Protein AF-A0A077X481-F1 (afdb_monomer_lite)

Secondary structure (DSSP, 8-state):
-EE-TTS-EE-----S-----S-EEE--EEEEEEEEEEEEEETTTEEEEEEEEEEEEEEEPPPEEEPPGGG---PPPPPHHHHHHHHTT--------------TTSSSS------------------------------------------------

Organism: NCBI:txid688394

InterPro domains:
  IPR021740 Velvet factor [PTHR33572] (2-112)
  IPR037525 Velvet domain [PF11754] (4-97)
  IPR037525 Velvet domain [PS51821] (1-95)
  IPR038491 Velvet domain superfamily [G3DSA:2.60.40.3960] (1-109)

Structure (mmCIF, N/CA/C/O backbone):
data_AF-A0A077X481-F1
#
_entry.id   AF-A0A077X481-F1
#
loop_
_atom_site.group_PDB
_atom_site.id
_atom_site.type_symbol
_atom_site.label_atom_id
_atom_site.label_alt_id
_atom_site.label_comp_id
_atom_site.label_asym_id
_atom_site.label_entity_id
_atom_site.label_seq_id
_atom_site.pdbx_PDB_ins_code
_atom_site.Cartn_x
_atom_site.Cartn_y
_atom_site.Cartn_z
_atom_site.occupancy
_atom_site.B_iso_or_equiv
_atom_site.auth_seq_id
_atom_site.auth_comp_id
_atom_site.auth_asym_id
_atom_site.auth_atom_id
_atom_site.pdbx_PDB_model_num
ATOM 1 N N . MET A 1 1 ? 7.204 9.889 6.716 1.00 86.50 1 MET A N 1
ATOM 2 C CA . MET A 1 1 ? 6.956 8.543 7.271 1.00 86.50 1 MET A CA 1
ATOM 3 C C . MET A 1 1 ? 5.551 8.538 7.840 1.00 86.50 1 MET A C 1
ATOM 5 O O . MET A 1 1 ? 5.084 9.609 8.209 1.00 86.50 1 MET A O 1
ATOM 9 N N . LEU A 1 2 ? 4.865 7.396 7.829 1.00 95.50 2 LEU A N 1
ATOM 10 C CA . LEU A 1 2 ? 3.562 7.256 8.488 1.00 95.50 2 LEU A CA 1
ATOM 11 C C . LEU A 1 2 ? 3.733 6.364 9.709 1.00 95.50 2 LEU A C 1
ATOM 13 O O . LEU A 1 2 ? 4.641 5.535 9.752 1.00 95.50 2 LEU A O 1
ATOM 17 N N . ARG A 1 3 ? 2.849 6.527 10.682 1.00 97.38 3 ARG A N 1
ATOM 18 C CA . ARG A 1 3 ? 2.820 5.737 11.903 1.00 97.38 3 ARG A CA 1
ATOM 19 C C . ARG A 1 3 ? 1.740 4.665 11.824 1.00 97.38 3 ARG A C 1
ATOM 21 O O . ARG A 1 3 ? 0.613 4.963 11.429 1.00 97.38 3 ARG A O 1
ATOM 28 N N . GLY A 1 4 ? 2.099 3.426 12.144 1.00 96.62 4 GLY A N 1
ATOM 29 C CA . GLY A 1 4 ? 1.185 2.290 12.212 1.00 96.62 4 GLY A CA 1
ATOM 30 C C . GLY A 1 4 ? 0.241 2.364 13.413 1.00 96.62 4 GLY A C 1
ATOM 31 O O . GLY A 1 4 ? 0.331 3.260 14.250 1.00 96.62 4 GLY A O 1
ATOM 32 N N . LEU A 1 5 ? -0.674 1.396 13.510 1.00 97.06 5 LEU A N 1
ATOM 33 C CA . LEU A 1 5 ? -1.584 1.270 14.662 1.00 97.06 5 LEU A CA 1
ATOM 34 C C . LEU A 1 5 ? -0.859 0.867 15.960 1.00 97.06 5 LEU A C 1
ATOM 36 O O . LEU A 1 5 ? -1.408 1.013 17.045 1.00 97.06 5 LEU A O 1
ATOM 40 N N . ASP A 1 6 ? 0.359 0.355 15.834 1.00 96.56 6 ASP A N 1
ATOM 41 C CA . ASP A 1 6 ? 1.296 -0.021 16.893 1.00 96.56 6 ASP A CA 1
ATOM 42 C C . ASP A 1 6 ? 2.224 1.135 17.316 1.00 96.56 6 ASP A C 1
ATOM 44 O O . ASP A 1 6 ? 3.216 0.924 18.016 1.00 96.56 6 ASP A O 1
ATOM 48 N N . ASP A 1 7 ? 1.913 2.356 16.875 1.00 93.69 7 ASP A N 1
ATOM 49 C CA . ASP A 1 7 ? 2.699 3.572 17.096 1.00 93.69 7 ASP A CA 1
ATOM 50 C C . ASP A 1 7 ? 4.106 3.545 16.462 1.00 93.69 7 ASP A C 1
ATOM 52 O O . ASP A 1 7 ? 4.905 4.452 16.691 1.00 93.69 7 ASP A O 1
ATOM 56 N N . GLN A 1 8 ? 4.413 2.551 15.617 1.00 96.44 8 GLN A N 1
ATOM 57 C CA . GLN A 1 8 ? 5.711 2.446 14.950 1.00 96.44 8 GLN A CA 1
ATOM 58 C C . GLN A 1 8 ? 5.736 3.231 13.639 1.00 96.44 8 GLN A C 1
ATOM 60 O O . GLN A 1 8 ? 4.835 3.124 12.800 1.00 96.44 8 GLN A O 1
ATOM 65 N N . GLU A 1 9 ? 6.791 4.018 13.429 1.00 97.06 9 GLU A N 1
ATOM 66 C CA . GLU A 1 9 ? 7.008 4.702 12.156 1.00 97.06 9 GLU A CA 1
ATOM 67 C C . GLU A 1 9 ? 7.508 3.737 11.079 1.00 97.06 9 GLU A C 1
ATOM 69 O O . GLU A 1 9 ? 8.405 2.925 11.296 1.00 97.06 9 GLU A O 1
ATOM 74 N N . GLY A 1 10 ? 6.947 3.862 9.878 1.00 96.31 10 GLY A N 1
ATOM 75 C CA . GLY A 1 10 ? 7.284 3.016 8.744 1.00 96.31 10 GLY A CA 1
ATOM 76 C C . GLY A 1 10 ? 7.124 3.712 7.396 1.00 96.31 10 GLY A C 1
ATOM 77 O O . GLY A 1 10 ? 6.510 4.780 7.261 1.00 96.31 10 GLY A O 1
ATOM 78 N N . ALA A 1 11 ? 7.711 3.083 6.379 1.00 95.38 11 ALA A N 1
ATOM 79 C CA . ALA A 1 11 ? 7.510 3.435 4.982 1.00 95.38 11 ALA A CA 1
ATOM 80 C C . ALA A 1 11 ? 6.355 2.593 4.431 1.00 95.38 11 ALA A C 1
ATOM 82 O O . ALA A 1 11 ? 6.460 1.373 4.324 1.00 95.38 11 ALA A O 1
ATOM 83 N N . TYR A 1 12 ? 5.251 3.251 4.087 1.00 95.75 12 TYR A N 1
ATOM 84 C CA . TYR A 1 12 ? 4.050 2.597 3.577 1.00 95.75 12 TYR A CA 1
ATOM 85 C C . TYR A 1 12 ? 3.788 3.035 2.141 1.00 95.75 12 TYR A C 1
ATOM 87 O O . TYR A 1 12 ? 3.800 4.227 1.832 1.00 95.75 12 TYR A O 1
ATOM 95 N N . PHE A 1 13 ? 3.496 2.066 1.279 1.00 95.44 13 PHE A N 1
ATOM 96 C CA . PHE A 1 13 ? 3.003 2.306 -0.072 1.00 95.44 13 PHE A CA 1
ATOM 97 C C . PHE A 1 13 ? 1.489 2.124 -0.063 1.00 95.44 13 PHE A C 1
ATOM 99 O O . PHE A 1 13 ? 0.991 1.039 0.234 1.00 95.44 13 PHE A O 1
ATOM 106 N N . VAL A 1 14 ? 0.754 3.197 -0.344 1.00 95.12 14 VAL A N 1
ATOM 107 C CA . VAL A 1 14 ? -0.710 3.198 -0.312 1.00 95.12 14 VAL A CA 1
ATOM 108 C C . VAL A 1 14 ? -1.238 3.568 -1.685 1.00 95.12 14 VAL A C 1
ATOM 110 O O . VAL A 1 14 ? -0.828 4.571 -2.266 1.00 95.12 14 VAL A O 1
ATOM 113 N N . PHE A 1 15 ? -2.187 2.776 -2.173 1.00 94.94 15 PHE A N 1
ATOM 114 C CA . PHE A 1 15 ? -2.824 2.957 -3.472 1.00 94.94 15 PHE A CA 1
ATOM 115 C C . PHE A 1 15 ? -4.314 3.274 -3.259 1.00 94.94 15 PHE A C 1
ATOM 117 O O . PHE A 1 15 ? -5.148 2.369 -3.306 1.00 94.94 15 PHE A O 1
ATOM 124 N N . PRO A 1 16 ? -4.667 4.536 -2.939 1.00 93.62 16 PRO A N 1
ATOM 125 C CA . PRO A 1 16 ? -6.037 4.907 -2.571 1.00 93.62 16 PRO A CA 1
ATOM 126 C C . PRO A 1 16 ? -7.005 4.930 -3.759 1.00 93.62 16 PRO A C 1
ATOM 128 O O . PRO A 1 16 ? -8.218 4.952 -3.550 1.00 93.62 16 PRO A O 1
ATOM 131 N N . ASP A 1 17 ? -6.473 4.940 -4.981 1.00 93.56 17 ASP A N 1
ATOM 132 C CA . ASP A 1 17 ? -7.239 4.946 -6.219 1.00 93.56 17 ASP A CA 1
ATOM 133 C C . ASP A 1 17 ? -6.687 3.878 -7.168 1.00 93.56 17 ASP A C 1
ATOM 135 O O . ASP A 1 17 ? -5.651 4.048 -7.809 1.00 93.56 17 ASP A O 1
ATOM 139 N N . MET A 1 18 ? -7.365 2.734 -7.192 1.00 94.00 18 MET A N 1
ATOM 140 C CA . MET A 1 18 ? -7.135 1.648 -8.138 1.00 94.00 18 MET A CA 1
ATOM 141 C C . MET A 1 18 ? -8.488 1.147 -8.619 1.00 94.00 18 MET A C 1
ATOM 143 O O . MET A 1 18 ? -9.420 0.986 -7.829 1.00 94.00 18 MET A O 1
ATOM 147 N N . SER A 1 19 ? -8.590 0.867 -9.915 1.00 94.56 19 SER A N 1
ATOM 148 C CA . SER A 1 19 ? -9.807 0.336 -10.519 1.00 94.56 19 SER A CA 1
ATOM 149 C C . SER A 1 19 ? -9.485 -0.797 -11.484 1.00 94.56 19 SER A C 1
ATOM 151 O O . SER A 1 19 ? -8.459 -0.791 -12.162 1.00 94.56 19 SER A O 1
ATOM 153 N N . VAL A 1 20 ? -10.387 -1.773 -11.533 1.00 96.56 20 VAL A N 1
ATOM 154 C CA . VAL A 1 20 ? -10.395 -2.861 -12.511 1.00 96.56 20 VAL A CA 1
ATOM 155 C C . VAL A 1 20 ? -11.708 -2.746 -13.273 1.00 96.56 20 VAL A C 1
ATOM 157 O O . VAL A 1 20 ? -12.751 -2.497 -12.668 1.00 96.56 20 VAL A O 1
ATOM 160 N N . ARG A 1 21 ? -11.640 -2.838 -14.601 1.00 94.38 21 ARG A N 1
ATOM 161 C CA . ARG A 1 21 ? -12.793 -2.602 -15.481 1.00 94.38 21 ARG A CA 1
ATOM 162 C C . ARG A 1 21 ? -13.629 -3.856 -15.684 1.00 94.38 21 ARG A C 1
ATOM 164 O O . ARG A 1 21 ? -14.853 -3.763 -15.708 1.00 94.38 21 ARG A O 1
ATOM 171 N N . ASP A 1 22 ? -12.956 -4.992 -15.798 1.00 97.31 22 ASP A N 1
ATOM 172 C CA . ASP A 1 22 ? -13.583 -6.257 -16.144 1.00 97.31 22 ASP A CA 1
ATOM 173 C C . ASP A 1 22 ? -13.876 -7.083 -14.893 1.00 97.31 22 ASP A C 1
ATOM 175 O O . ASP A 1 22 ? -13.126 -7.072 -13.913 1.00 97.31 22 ASP A O 1
ATOM 179 N N . GLU A 1 23 ? -15.011 -7.777 -14.917 1.00 97.50 23 GLU A N 1
ATOM 180 C CA . GLU A 1 23 ? -15.406 -8.675 -13.840 1.00 97.50 23 GLU A CA 1
ATOM 181 C C . GLU A 1 23 ? -14.494 -9.902 -13.771 1.00 97.50 23 GLU A C 1
ATOM 183 O O . GLU A 1 23 ? -14.013 -10.411 -14.783 1.00 97.50 23 GLU A O 1
ATOM 188 N N . GLY A 1 24 ? -14.265 -10.400 -12.558 1.00 97.88 24 GLY A N 1
ATOM 189 C CA . GLY A 1 24 ? -13.384 -11.543 -12.353 1.00 97.88 24 GLY A CA 1
ATOM 190 C C . GLY A 1 24 ? -12.810 -11.619 -10.948 1.00 97.88 24 GLY A C 1
ATOM 191 O O . GLY A 1 24 ? -13.153 -10.833 -10.065 1.00 97.88 24 GLY A O 1
ATOM 192 N N . VAL A 1 25 ? -11.923 -12.589 -10.745 1.00 98.25 25 VAL A N 1
ATOM 193 C CA . VAL A 1 25 ? -11.165 -12.755 -9.503 1.00 98.25 25 VAL A CA 1
ATOM 194 C C . VAL A 1 25 ? -9.706 -12.447 -9.793 1.00 98.25 25 VAL A C 1
ATOM 196 O O . VAL A 1 25 ? -9.093 -13.083 -10.648 1.00 98.25 25 VAL A O 1
ATOM 199 N N . TYR A 1 26 ? -9.154 -11.479 -9.071 1.00 98.44 26 TYR A N 1
ATOM 200 C CA . TYR A 1 26 ? -7.822 -10.942 -9.317 1.00 98.44 26 TYR A CA 1
ATOM 201 C C . TYR A 1 26 ? -6.958 -11.021 -8.065 1.00 98.44 26 TYR A C 1
ATOM 203 O O . TYR A 1 26 ? -7.453 -11.108 -6.942 1.00 98.44 26 TYR A O 1
ATOM 211 N N . ARG A 1 27 ? -5.645 -10.955 -8.273 1.00 98.31 27 ARG A N 1
ATOM 212 C CA . ARG A 1 27 ? -4.639 -10.702 -7.239 1.00 98.31 27 ARG A CA 1
ATOM 213 C C . ARG A 1 27 ? -3.767 -9.547 -7.705 1.00 98.31 27 ARG A C 1
ATOM 215 O O . ARG A 1 27 ? -3.500 -9.422 -8.898 1.00 98.31 27 ARG A O 1
ATOM 222 N N . LEU A 1 28 ? -3.316 -8.719 -6.774 1.00 97.81 28 LEU A N 1
ATOM 223 C CA . LEU A 1 28 ? -2.334 -7.680 -7.054 1.00 97.81 28 LEU A CA 1
ATOM 224 C C . LEU A 1 28 ? -0.932 -8.254 -6.856 1.00 97.81 28 LEU A C 1
ATOM 226 O O . LEU A 1 28 ? -0.624 -8.756 -5.776 1.00 97.81 28 LEU A O 1
ATOM 230 N N . ASN A 1 29 ? -0.089 -8.146 -7.885 1.00 97.88 29 ASN A N 1
ATOM 231 C CA . ASN A 1 29 ? 1.354 -8.328 -7.765 1.00 97.88 29 ASN A CA 1
ATOM 232 C C . ASN A 1 29 ? 2.005 -6.971 -7.485 1.00 97.88 29 ASN A C 1
ATOM 234 O O . ASN A 1 29 ? 2.056 -6.113 -8.366 1.00 97.88 29 ASN A O 1
ATOM 238 N N . MET A 1 30 ? 2.490 -6.773 -6.266 1.00 97.94 30 MET A N 1
ATOM 239 C CA . MET A 1 30 ? 3.182 -5.553 -5.866 1.00 97.94 30 MET A CA 1
ATOM 240 C C . MET A 1 30 ? 4.686 -5.774 -5.988 1.00 97.94 30 MET A C 1
ATOM 242 O O . MET A 1 30 ? 5.258 -6.521 -5.198 1.00 97.94 30 MET A O 1
ATOM 246 N N . CYS A 1 31 ? 5.322 -5.114 -6.955 1.00 97.88 31 CYS A N 1
ATOM 247 C CA . CYS A 1 31 ? 6.765 -5.175 -7.184 1.00 97.88 31 CYS A CA 1
ATOM 248 C C . CYS A 1 31 ? 7.447 -3.891 -6.694 1.00 97.88 31 CYS A C 1
ATOM 250 O O . CYS A 1 31 ? 7.103 -2.793 -7.132 1.00 97.88 31 CYS A O 1
ATOM 252 N N . LEU A 1 32 ? 8.438 -4.037 -5.818 1.00 97.69 32 LEU A N 1
ATOM 253 C CA . LEU A 1 32 ? 9.274 -2.959 -5.311 1.00 97.69 32 LEU A CA 1
ATOM 254 C C . LEU A 1 32 ? 10.539 -2.829 -6.162 1.00 97.69 32 LEU A C 1
ATOM 256 O O . LEU A 1 32 ? 11.265 -3.804 -6.377 1.00 97.69 32 LEU A O 1
ATOM 260 N N . PHE A 1 33 ? 10.826 -1.601 -6.585 1.00 96.88 33 PHE A N 1
ATOM 261 C CA . PHE A 1 33 ? 12.020 -1.260 -7.343 1.00 96.88 33 PHE A CA 1
ATOM 262 C C . PHE A 1 33 ? 12.776 -0.103 -6.690 1.00 96.88 33 PHE A C 1
ATOM 264 O O . PHE A 1 33 ? 12.173 0.825 -6.155 1.00 96.88 33 PHE A O 1
ATOM 271 N N . GLU A 1 34 ? 14.098 -0.145 -6.790 1.00 95.00 34 GLU A N 1
ATOM 272 C CA . GLU A 1 34 ? 15.002 0.945 -6.436 1.00 95.00 34 GLU A CA 1
ATOM 273 C C . GLU A 1 34 ? 15.434 1.681 -7.707 1.00 95.00 34 GLU A C 1
ATOM 275 O O . GLU A 1 34 ? 15.916 1.062 -8.658 1.00 95.00 34 GLU A O 1
ATOM 280 N N . ILE A 1 35 ? 15.280 3.006 -7.729 1.00 93.75 35 ILE A N 1
ATOM 281 C CA . ILE A 1 35 ? 15.800 3.851 -8.808 1.00 93.75 35 ILE A CA 1
ATOM 282 C C . ILE A 1 35 ? 17.216 4.276 -8.424 1.00 93.75 35 ILE A C 1
ATOM 284 O O . ILE A 1 35 ? 17.410 4.983 -7.440 1.00 93.75 35 ILE A O 1
ATOM 288 N N . GLN A 1 36 ? 18.201 3.866 -9.217 1.00 91.50 36 GLN A N 1
ATOM 289 C CA . GLN A 1 36 ? 19.612 4.153 -8.986 1.00 91.50 36 GLN A CA 1
ATOM 290 C C . GLN A 1 36 ? 20.110 5.181 -10.001 1.00 91.50 36 GLN A C 1
ATOM 292 O O . GLN A 1 36 ? 20.008 4.969 -11.213 1.00 91.50 36 GLN A O 1
ATOM 297 N N . GLN A 1 37 ? 20.688 6.279 -9.515 1.00 86.25 37 GLN A N 1
ATOM 298 C CA . GLN A 1 37 ? 21.479 7.184 -10.344 1.00 86.25 37 GLN A CA 1
ATOM 299 C C . GLN A 1 37 ? 22.924 6.693 -10.368 1.00 86.25 37 GLN A C 1
ATOM 301 O O . GLN A 1 37 ? 23.614 6.689 -9.353 1.00 86.25 37 GLN A O 1
ATOM 306 N N . LEU A 1 38 ? 23.369 6.262 -11.541 1.00 81.12 38 LEU A N 1
ATOM 307 C CA . LEU A 1 38 ? 24.726 5.811 -11.796 1.00 81.12 38 LEU A CA 1
ATOM 308 C C . LEU A 1 38 ? 25.450 6.865 -12.625 1.00 81.12 38 LEU A C 1
ATOM 310 O O . LEU A 1 38 ? 24.866 7.504 -13.500 1.00 81.12 38 LEU A O 1
ATOM 314 N N . VAL A 1 39 ? 26.746 7.011 -12.390 1.00 79.62 39 VAL A N 1
ATOM 315 C CA . VAL A 1 39 ? 27.612 7.788 -13.272 1.00 79.62 39 VAL A CA 1
ATOM 316 C C . VAL A 1 39 ? 28.469 6.795 -14.039 1.00 79.62 39 VAL A C 1
ATOM 318 O O . VAL A 1 39 ? 29.210 6.018 -13.442 1.00 79.62 39 VAL A O 1
ATOM 321 N N . SER A 1 40 ? 28.335 6.780 -15.364 1.00 74.81 40 SER A N 1
ATOM 322 C CA . SER A 1 40 ? 29.152 5.925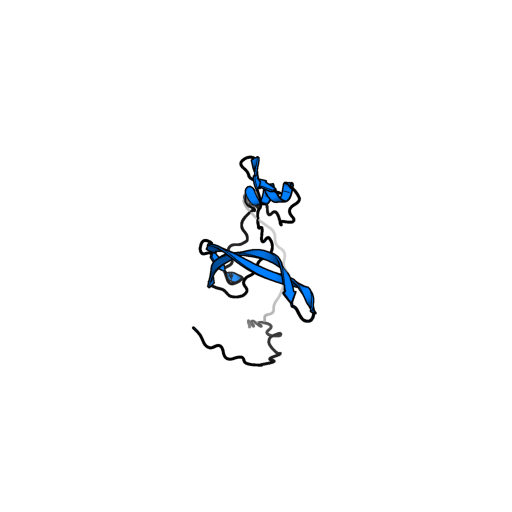 -16.222 1.00 74.81 40 SER A CA 1
ATOM 323 C C . SER A 1 40 ? 30.288 6.750 -16.814 1.00 74.81 40 SER A C 1
ATOM 325 O O . SER A 1 40 ? 30.060 7.822 -17.377 1.00 74.81 40 SER A O 1
ATOM 327 N N . TYR A 1 41 ? 31.517 6.257 -16.675 1.00 74.69 41 TYR A N 1
ATOM 328 C CA . TYR A 1 41 ? 32.663 6.815 -17.378 1.00 74.69 41 TYR A CA 1
ATOM 329 C C . TYR A 1 41 ? 32.675 6.304 -18.821 1.00 74.69 41 TYR A C 1
ATOM 331 O O . TYR A 1 41 ? 32.691 5.095 -19.055 1.00 74.69 41 TYR A O 1
ATOM 339 N N . ASN A 1 42 ? 32.697 7.226 -19.782 1.00 73.06 42 ASN A N 1
ATOM 340 C CA . ASN A 1 42 ? 32.935 6.929 -21.187 1.00 73.06 42 ASN A CA 1
ATOM 341 C C . ASN A 1 42 ? 34.180 7.714 -21.655 1.00 73.06 42 ASN A C 1
ATOM 343 O O . ASN A 1 42 ? 34.197 8.939 -21.512 1.00 73.06 42 ASN A O 1
ATOM 347 N N . PRO A 1 43 ? 35.206 7.054 -22.228 1.00 74.44 43 PRO A N 1
ATOM 348 C CA . PRO A 1 43 ? 36.440 7.717 -22.658 1.00 74.44 43 PRO A CA 1
ATOM 349 C C . PRO A 1 43 ? 36.253 8.719 -23.814 1.00 74.44 43 PRO A C 1
ATOM 351 O O . PRO A 1 43 ? 37.143 9.526 -24.055 1.00 74.44 43 PRO A O 1
ATOM 354 N N . VAL A 1 44 ? 35.111 8.703 -24.511 1.00 76.44 44 VAL A N 1
ATOM 355 C CA . VAL A 1 44 ? 34.777 9.620 -25.618 1.00 76.44 44 VAL A CA 1
ATOM 356 C C . VAL A 1 44 ? 33.975 10.832 -25.138 1.00 76.44 44 VAL A C 1
ATOM 358 O O . VAL A 1 44 ? 34.155 11.932 -25.650 1.00 76.44 44 VAL A O 1
ATOM 361 N N . THR A 1 45 ? 33.083 10.653 -24.162 1.00 72.19 45 THR A N 1
ATOM 362 C CA . THR A 1 45 ? 32.096 11.681 -23.779 1.00 72.19 45 THR A CA 1
ATOM 363 C C . THR A 1 45 ? 32.208 12.152 -22.330 1.00 72.19 45 THR A C 1
ATOM 365 O O . THR A 1 45 ? 31.390 12.964 -21.907 1.00 72.19 45 THR A O 1
ATOM 368 N N . SER A 1 46 ? 33.204 11.684 -21.565 1.00 70.62 46 SER A N 1
ATOM 369 C CA . SER A 1 46 ? 33.353 11.907 -20.114 1.00 70.62 46 SER A CA 1
ATOM 370 C C . SER A 1 46 ? 32.161 11.375 -19.288 1.00 70.62 46 SER A C 1
ATOM 372 O O . SER A 1 46 ? 31.399 10.539 -19.780 1.00 70.62 46 SER A O 1
ATOM 374 N N . PHE A 1 47 ? 32.046 11.751 -18.007 1.00 77.31 47 PHE A N 1
ATOM 375 C CA . PHE A 1 47 ? 31.038 11.218 -17.079 1.00 77.31 47 PHE A CA 1
ATOM 376 C C . PHE A 1 47 ? 29.607 11.537 -17.541 1.00 77.31 47 PHE A C 1
ATOM 378 O O . PHE A 1 47 ? 29.200 12.697 -17.553 1.00 77.31 47 PHE A O 1
ATOM 385 N N . LEU A 1 48 ? 28.829 10.499 -17.868 1.00 78.19 48 LEU A N 1
ATOM 386 C CA . LEU A 1 48 ? 27.419 10.630 -18.235 1.00 78.19 48 LEU A CA 1
ATOM 387 C C . LEU A 1 48 ? 26.514 10.109 -17.106 1.00 78.19 48 LEU A C 1
ATOM 389 O O . LEU A 1 48 ? 26.689 8.964 -16.666 1.00 78.19 48 LEU A O 1
ATOM 393 N N . PRO A 1 49 ? 25.529 10.903 -16.642 1.00 76.38 49 PRO A N 1
ATOM 394 C CA . PRO A 1 49 ? 24.522 10.421 -15.709 1.00 76.38 49 PRO A CA 1
ATOM 395 C C . PRO A 1 49 ? 23.614 9.402 -16.407 1.00 76.38 49 PRO A C 1
ATOM 397 O O . PRO A 1 49 ? 23.102 9.643 -17.501 1.00 76.38 49 PRO A O 1
ATOM 400 N N . ARG A 1 50 ? 23.398 8.254 -15.766 1.00 81.19 50 ARG A N 1
ATOM 401 C CA . ARG A 1 50 ? 22.504 7.195 -16.233 1.00 81.19 50 ARG A CA 1
ATOM 402 C C . ARG A 1 50 ? 21.610 6.741 -15.088 1.00 81.19 50 ARG A C 1
ATOM 404 O O . ARG A 1 50 ? 22.097 6.363 -14.030 1.00 81.19 50 ARG A O 1
ATOM 411 N N . SER A 1 51 ? 20.304 6.720 -15.314 1.00 85.69 51 SER A N 1
ATOM 412 C CA . SER A 1 51 ? 19.363 6.118 -14.368 1.00 85.69 51 SER A CA 1
ATOM 413 C C . SER A 1 51 ? 19.178 4.637 -14.694 1.00 85.69 51 SER A C 1
ATOM 415 O O . SER A 1 51 ? 19.036 4.264 -15.860 1.00 85.69 51 SER A O 1
ATOM 417 N N . SER A 1 52 ? 19.181 3.789 -13.671 1.00 89.75 52 SER A N 1
ATOM 418 C CA . SER A 1 52 ? 18.814 2.374 -13.768 1.00 89.75 52 SER A CA 1
ATOM 419 C C . SER A 1 52 ? 17.764 2.032 -12.714 1.0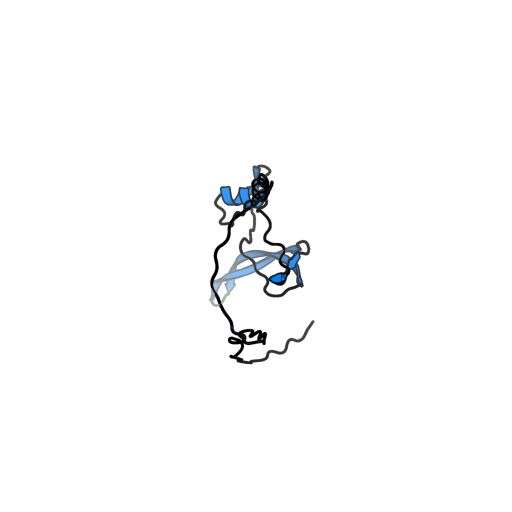0 89.75 52 SER A C 1
ATOM 421 O O . SER A 1 52 ? 17.593 2.765 -11.742 1.00 89.75 52 SER A O 1
ATOM 423 N N . VAL A 1 53 ? 17.022 0.948 -12.930 1.00 94.44 53 VAL A N 1
ATOM 424 C CA . VAL A 1 53 ? 15.972 0.489 -12.016 1.00 94.44 53 VAL A CA 1
ATOM 425 C C . VAL A 1 53 ? 16.291 -0.943 -11.615 1.00 94.44 53 VAL A C 1
ATOM 427 O O . VAL A 1 53 ? 16.427 -1.812 -12.476 1.00 94.44 53 VAL A O 1
ATOM 430 N N . LYS A 1 54 ? 16.424 -1.189 -10.313 1.00 95.06 54 LYS A N 1
ATOM 431 C CA . LYS A 1 54 ? 16.736 -2.499 -9.745 1.00 95.06 54 LYS A CA 1
ATOM 432 C C . LYS A 1 54 ? 15.491 -3.079 -9.086 1.00 95.06 54 LYS A C 1
ATOM 434 O O . LYS A 1 54 ? 14.908 -2.453 -8.207 1.00 95.06 54 LYS A O 1
ATOM 439 N N . PHE A 1 55 ? 15.093 -4.284 -9.485 1.00 96.94 55 PHE A N 1
ATOM 440 C CA . PHE A 1 55 ? 14.067 -5.040 -8.766 1.00 96.94 55 PHE A CA 1
ATOM 441 C C . PHE A 1 55 ? 14.587 -5.436 -7.383 1.00 96.94 55 PHE A C 1
ATOM 443 O O . PHE A 1 55 ? 15.702 -5.948 -7.267 1.00 96.94 55 PHE A O 1
ATOM 450 N N . LEU A 1 56 ? 13.784 -5.201 -6.348 1.00 97.38 56 LEU A N 1
ATOM 451 C CA . LEU A 1 56 ? 14.116 -5.589 -4.982 1.00 97.38 56 LEU A CA 1
ATOM 452 C C . LEU A 1 56 ? 13.321 -6.818 -4.556 1.00 97.38 56 LEU A C 1
ATOM 454 O O . LEU A 1 56 ? 13.904 -7.835 -4.192 1.00 97.38 56 LEU A O 1
ATOM 458 N N . GLN A 1 57 ? 11.993 -6.723 -4.594 1.00 98.00 57 GLN A N 1
ATOM 459 C CA . GLN A 1 57 ? 11.113 -7.764 -4.074 1.00 98.00 57 GLN A CA 1
ATOM 460 C C . GLN A 1 57 ? 9.709 -7.640 -4.662 1.00 98.00 57 GLN A C 1
ATOM 462 O O . GLN A 1 57 ? 9.307 -6.565 -5.101 1.00 98.00 57 GLN A O 1
ATOM 467 N N . SER A 1 58 ? 8.942 -8.727 -4.636 1.00 98.12 58 SER A N 1
ATOM 468 C CA . SER A 1 58 ? 7.521 -8.725 -4.979 1.00 98.12 58 SER A CA 1
ATOM 469 C C . SER A 1 58 ? 6.691 -9.455 -3.932 1.00 98.12 58 SER A C 1
ATOM 471 O O . SER A 1 58 ? 7.193 -10.349 -3.251 1.00 98.12 58 SER A O 1
ATOM 473 N N . THR A 1 59 ? 5.409 -9.120 -3.840 1.00 98.12 59 THR A N 1
ATOM 474 C CA . THR A 1 59 ? 4.439 -9.850 -3.019 1.00 98.12 59 THR A CA 1
ATOM 475 C C . THR A 1 59 ? 3.065 -9.883 -3.687 1.00 98.12 59 THR A C 1
ATOM 477 O O . THR A 1 59 ? 2.715 -8.980 -4.449 1.00 98.12 59 THR A O 1
ATOM 480 N N . MET A 1 60 ? 2.295 -10.938 -3.415 1.00 98.31 60 MET A N 1
ATOM 481 C CA . MET A 1 60 ? 0.929 -11.110 -3.917 1.00 98.31 60 MET A CA 1
ATOM 482 C C . MET A 1 60 ? -0.084 -10.744 -2.845 1.00 98.31 60 MET A C 1
ATOM 484 O O . MET A 1 60 ? 0.069 -11.132 -1.689 1.00 98.31 60 MET A O 1
ATOM 488 N N . SER A 1 61 ? -1.164 -10.078 -3.243 1.00 98.25 61 SER A N 1
ATOM 489 C CA . SER A 1 61 ? -2.341 -9.957 -2.390 1.00 98.25 61 SER A CA 1
ATOM 490 C C . SER A 1 61 ? -3.134 -11.265 -2.322 1.00 98.25 61 SER A C 1
ATOM 492 O O . SER A 1 61 ? -3.012 -12.170 -3.164 1.00 98.25 61 SER A O 1
ATOM 494 N N . ASP A 1 62 ? -4.058 -11.306 -1.369 1.00 98.19 62 ASP A N 1
ATOM 495 C CA . ASP A 1 62 ? -5.190 -12.218 -1.431 1.00 98.19 62 ASP A CA 1
ATOM 496 C C . ASP A 1 62 ? -6.042 -11.963 -2.678 1.00 98.19 62 ASP A C 1
ATOM 498 O O . ASP A 1 62 ? -5.997 -10.889 -3.294 1.00 98.19 62 ASP A O 1
ATOM 502 N N . ALA A 1 63 ? -6.796 -12.987 -3.071 1.00 98.31 63 ALA A N 1
ATOM 503 C CA . ALA A 1 63 ? -7.718 -12.883 -4.187 1.00 98.31 63 ALA A CA 1
ATOM 504 C C . ALA A 1 63 ? -8.909 -11.990 -3.816 1.00 98.31 63 ALA A C 1
ATOM 506 O O . ALA A 1 63 ? -9.465 -12.110 -2.725 1.00 98.31 63 ALA A O 1
ATOM 507 N N . PHE A 1 64 ? -9.333 -11.132 -4.740 1.00 97.06 64 PHE A N 1
ATOM 508 C CA . PHE A 1 64 ? -10.513 -10.287 -4.582 1.00 97.06 64 PHE A CA 1
ATOM 509 C C . PHE A 1 64 ? -11.398 -10.354 -5.826 1.00 97.06 64 PHE A C 1
ATOM 511 O O . PHE A 1 64 ? -10.918 -10.572 -6.938 1.00 97.06 64 PHE A O 1
ATOM 518 N N . ALA A 1 65 ? -12.703 -10.175 -5.627 1.00 97.31 65 ALA A N 1
ATOM 519 C CA . ALA A 1 65 ? -13.690 -10.220 -6.696 1.00 97.31 65 ALA A CA 1
ATOM 520 C C . ALA A 1 65 ? -14.022 -8.812 -7.205 1.00 97.31 65 ALA A C 1
ATOM 522 O O . ALA A 1 65 ? -14.305 -7.902 -6.423 1.00 97.31 65 ALA A O 1
ATOM 523 N N . VAL A 1 66 ? -14.034 -8.663 -8.526 1.00 97.88 66 VAL A N 1
ATOM 524 C CA . VAL A 1 66 ? -14.554 -7.499 -9.240 1.00 97.88 66 VAL A CA 1
ATOM 525 C C . VAL A 1 66 ? -15.934 -7.872 -9.755 1.00 97.88 66 VAL A C 1
ATOM 527 O O . VAL A 1 66 ? -16.090 -8.815 -10.531 1.00 97.88 66 VAL A O 1
ATOM 530 N N . TYR A 1 67 ? -16.942 -7.153 -9.268 1.00 97.38 67 TYR A N 1
ATOM 531 C CA . TYR A 1 67 ? -18.340 -7.451 -9.546 1.00 97.38 67 TYR A CA 1
ATOM 532 C C . TYR A 1 67 ? -18.868 -6.576 -10.685 1.00 97.38 67 TYR A C 1
ATOM 534 O O . TYR A 1 67 ? -18.575 -5.377 -10.708 1.00 97.38 67 TYR A O 1
ATOM 542 N N . PRO A 1 68 ? -19.750 -7.104 -11.548 1.00 96.69 68 PRO A N 1
ATOM 543 C CA . PRO A 1 68 ? -20.586 -6.249 -12.376 1.00 96.69 68 PRO A CA 1
ATOM 544 C C . PRO A 1 68 ? -21.476 -5.366 -11.495 1.00 96.69 68 PRO A C 1
ATOM 546 O O . PRO A 1 68 ? -21.886 -5.765 -10.400 1.00 96.69 68 PRO A O 1
ATOM 549 N N . ALA A 1 69 ? -21.847 -4.189 -12.005 1.00 94.69 69 ALA A N 1
ATOM 550 C CA . ALA A 1 69 ? -22.566 -3.162 -11.243 1.00 94.69 69 ALA A CA 1
ATOM 551 C C . ALA A 1 69 ? -23.814 -3.692 -10.509 1.00 94.69 69 ALA A C 1
ATOM 553 O O . ALA A 1 69 ? -24.047 -3.347 -9.355 1.00 94.69 69 ALA A O 1
ATOM 554 N N . LYS A 1 70 ? -24.587 -4.584 -11.147 1.00 96.12 70 LYS A N 1
ATOM 555 C CA . LYS A 1 70 ? -25.817 -5.162 -10.573 1.00 96.12 70 LYS A CA 1
ATOM 556 C C . LYS A 1 70 ? -25.574 -6.121 -9.402 1.00 96.12 70 LYS A C 1
ATOM 558 O O . LYS A 1 70 ? -26.477 -6.325 -8.601 1.00 96.12 70 LYS A O 1
ATOM 563 N N . LYS A 1 71 ? -24.394 -6.741 -9.325 1.00 95.44 71 LYS A N 1
ATOM 564 C CA . LYS A 1 71 ? -24.030 -7.714 -8.279 1.00 95.44 71 LYS A CA 1
ATOM 565 C C . LYS A 1 71 ? -23.084 -7.121 -7.238 1.00 95.44 71 LYS A C 1
ATOM 567 O O . LYS A 1 71 ? -22.635 -7.838 -6.350 1.00 95.44 71 LYS A O 1
ATOM 572 N N . PHE A 1 72 ? -22.751 -5.838 -7.360 1.00 95.31 72 PHE A N 1
ATOM 573 C CA . PHE A 1 72 ? -21.811 -5.193 -6.464 1.00 95.31 72 PHE A CA 1
ATOM 574 C C . PHE A 1 72 ? -22.415 -5.080 -5.052 1.00 95.31 72 PHE A C 1
ATOM 576 O O . PHE A 1 72 ? -23.448 -4.428 -4.890 1.00 95.31 72 PHE A O 1
ATOM 583 N N . PRO A 1 73 ? -21.784 -5.668 -4.014 1.00 94.75 73 PRO A N 1
ATOM 584 C CA . PRO A 1 73 ? -22.335 -5.687 -2.653 1.00 94.75 73 PRO A CA 1
ATOM 585 C C . PRO A 1 73 ? -22.290 -4.321 -1.950 1.00 94.75 73 PRO A C 1
ATOM 587 O O . PRO A 1 73 ? -22.741 -4.188 -0.813 1.00 94.75 73 PRO A O 1
ATOM 590 N N . GLY A 1 74 ? -21.744 -3.299 -2.611 1.00 93.31 74 GLY A N 1
ATOM 591 C CA . GLY A 1 74 ? -21.438 -2.014 -2.008 1.00 93.31 74 GLY A CA 1
ATOM 592 C C . GLY A 1 74 ? -19.991 -1.943 -1.531 1.00 93.31 74 GLY A C 1
ATOM 593 O O . GLY A 1 74 ? -19.247 -2.920 -1.511 1.00 93.31 74 GLY A O 1
ATOM 594 N N . MET A 1 75 ? -19.570 -0.732 -1.179 1.00 92.00 75 MET A N 1
ATOM 595 C CA . MET A 1 75 ? -18.214 -0.480 -0.699 1.00 92.00 75 MET A CA 1
ATOM 596 C C . MET A 1 75 ? -18.124 -0.761 0.798 1.00 92.00 75 MET A C 1
ATOM 598 O O . MET A 1 75 ? -18.989 -0.326 1.558 1.00 92.00 75 MET A O 1
ATOM 602 N N . HIS A 1 76 ? -17.041 -1.408 1.221 1.00 91.94 76 HIS A N 1
ATOM 603 C CA . HIS A 1 76 ? -16.746 -1.592 2.638 1.00 91.94 76 HIS A CA 1
ATOM 604 C C . HIS A 1 76 ? -16.528 -0.250 3.356 1.00 91.94 76 HIS A C 1
ATOM 606 O O . HIS A 1 76 ? -16.113 0.749 2.754 1.00 91.94 76 HIS A O 1
ATOM 612 N N . THR A 1 77 ? -16.805 -0.241 4.663 1.00 95.06 77 THR A N 1
ATOM 613 C CA . THR A 1 77 ? -16.358 0.839 5.550 1.00 95.06 77 THR A CA 1
ATOM 614 C C . THR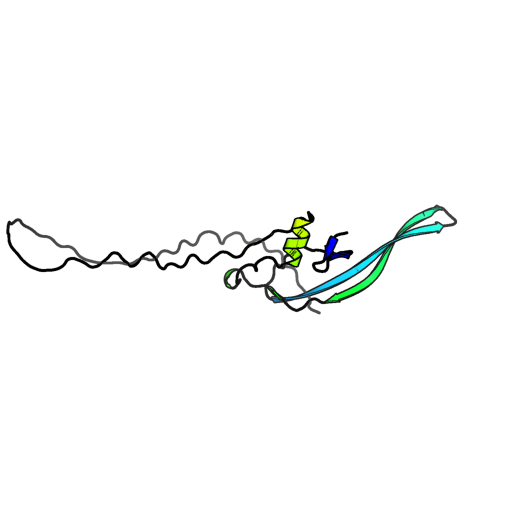 A 1 77 ? -14.831 0.876 5.575 1.00 95.06 77 THR A C 1
ATOM 616 O O . THR A 1 77 ? -14.173 -0.152 5.402 1.00 95.06 77 THR A O 1
ATOM 619 N N . SER A 1 78 ? -14.253 2.059 5.770 1.00 96.25 78 SER A N 1
ATOM 620 C CA . SER A 1 78 ? -12.801 2.187 5.894 1.00 96.25 78 SER A CA 1
ATOM 621 C C . SER A 1 78 ? -12.306 1.411 7.118 1.00 96.25 78 SER A C 1
ATOM 623 O O . SER A 1 78 ? -12.922 1.471 8.183 1.00 96.25 78 SER A O 1
ATOM 625 N N . CYS A 1 79 ? -11.202 0.676 6.967 1.00 95.88 79 CYS A N 1
ATOM 626 C CA . CYS A 1 79 ? -10.563 -0.025 8.078 1.00 95.88 79 CYS A CA 1
ATOM 627 C C . CYS A 1 79 ? -9.835 0.959 9.010 1.00 95.88 79 CYS A C 1
ATOM 629 O O . CYS A 1 79 ? -9.516 2.083 8.613 1.00 95.88 79 CYS A O 1
ATOM 631 N N . ALA A 1 80 ? -9.528 0.519 10.234 1.00 97.06 80 ALA A N 1
ATOM 632 C CA . ALA A 1 80 ? -8.835 1.339 11.230 1.00 97.06 80 ALA A CA 1
ATOM 633 C C . ALA A 1 80 ? -7.510 1.916 10.702 1.00 97.06 80 ALA A C 1
ATOM 635 O O . ALA A 1 80 ? -7.244 3.099 10.886 1.00 97.06 80 ALA A O 1
ATOM 636 N N . LEU A 1 81 ? -6.729 1.112 9.970 1.00 96.50 81 LEU A N 1
ATOM 637 C CA . LEU A 1 81 ? -5.457 1.544 9.386 1.00 96.50 81 LEU A CA 1
ATOM 638 C C . LEU A 1 81 ? -5.639 2.680 8.364 1.00 96.50 81 LEU A C 1
ATOM 640 O O . LEU A 1 81 ? -4.904 3.662 8.395 1.00 96.50 81 LEU A O 1
ATOM 644 N N . ALA A 1 82 ? -6.649 2.585 7.491 1.00 96.69 82 ALA A N 1
ATOM 645 C CA . ALA A 1 82 ? -6.932 3.626 6.503 1.00 96.69 82 ALA A CA 1
ATOM 646 C C . ALA A 1 82 ? -7.395 4.934 7.162 1.00 96.69 82 ALA A C 1
ATOM 648 O O . ALA A 1 82 ? -6.961 6.008 6.749 1.00 96.69 82 ALA A O 1
ATOM 649 N N . CYS A 1 83 ? -8.245 4.849 8.194 1.00 96.81 83 CYS A N 1
ATOM 650 C CA . CYS A 1 83 ? -8.652 6.010 8.990 1.00 96.81 83 CYS A CA 1
ATOM 651 C C . CYS A 1 83 ? -7.444 6.666 9.667 1.00 96.81 83 CYS A C 1
ATOM 653 O O . CYS A 1 83 ? -7.263 7.873 9.538 1.00 96.81 83 CYS A O 1
ATOM 655 N N . HIS A 1 84 ? -6.585 5.866 10.300 1.00 97.50 84 HIS A N 1
ATOM 656 C CA . HIS A 1 84 ? -5.405 6.360 11.000 1.00 97.50 84 HIS A CA 1
ATOM 657 C C . HIS A 1 84 ? -4.409 7.058 10.062 1.00 97.50 84 HIS A C 1
ATOM 659 O O . HIS A 1 84 ? -3.882 8.121 10.382 1.00 97.50 84 HIS A O 1
ATOM 665 N N . PHE A 1 85 ? -4.184 6.516 8.862 1.00 97.69 85 PHE A N 1
ATOM 666 C CA . PHE A 1 85 ? -3.346 7.189 7.867 1.00 97.69 85 PHE A CA 1
ATOM 667 C C . PHE A 1 85 ? -3.979 8.476 7.333 1.00 97.69 85 PHE A C 1
ATOM 669 O O . PHE A 1 85 ? -3.264 9.445 7.078 1.00 97.69 85 PHE A O 1
ATOM 676 N N . ALA A 1 86 ? -5.304 8.522 7.182 1.00 97.19 86 ALA A N 1
ATOM 677 C CA . ALA A 1 86 ? -5.984 9.747 6.772 1.00 97.19 86 ALA A CA 1
ATOM 678 C C . ALA A 1 86 ? -5.891 10.855 7.833 1.00 97.19 86 ALA A C 1
ATOM 680 O O . ALA A 1 86 ? -5.706 12.018 7.479 1.00 97.19 86 ALA A O 1
ATOM 681 N N . GLU A 1 87 ? -5.946 10.504 9.120 1.00 97.06 87 GLU A N 1
ATOM 682 C CA . GLU A 1 87 ? -5.718 11.437 10.235 1.00 97.06 87 GLU A CA 1
ATOM 683 C C . GLU A 1 87 ? -4.304 12.037 10.216 1.00 97.06 87 GLU A C 1
ATOM 685 O O . GLU A 1 87 ? -4.121 13.195 10.582 1.00 97.06 87 GLU A O 1
ATOM 690 N N . GLN A 1 88 ? -3.318 11.291 9.711 1.00 97.25 88 GLN A N 1
ATOM 691 C CA . GLN A 1 88 ? -1.945 11.766 9.497 1.00 97.25 88 GLN A CA 1
ATOM 692 C C . GLN A 1 88 ? -1.778 12.615 8.220 1.00 97.25 88 GLN A C 1
ATOM 694 O O . GLN A 1 88 ? -0.664 12.988 7.858 1.00 97.25 88 GLN A O 1
ATOM 699 N N . GLY A 1 89 ? -2.870 12.926 7.514 1.00 96.69 89 GLY A N 1
ATOM 700 C CA . GLY A 1 89 ? -2.865 13.769 6.317 1.00 96.69 89 GLY A CA 1
ATOM 701 C C . GLY A 1 89 ? -2.721 13.011 4.997 1.00 96.69 89 GLY A C 1
ATOM 702 O O . GLY A 1 89 ? -2.650 13.644 3.938 1.00 96.69 89 GLY A O 1
ATOM 703 N N . LEU A 1 90 ? -2.715 11.671 5.010 1.00 96.44 90 LEU A N 1
ATOM 704 C CA . LEU A 1 90 ? -2.738 10.900 3.770 1.00 96.44 90 LEU A CA 1
ATOM 705 C C . LEU A 1 90 ? -4.106 11.052 3.086 1.00 96.44 90 LEU A C 1
ATOM 707 O O . LEU A 1 90 ? -5.155 10.819 3.681 1.00 96.44 90 LEU A O 1
ATOM 711 N N . LYS A 1 91 ? -4.113 11.427 1.804 1.00 95.94 91 LYS A N 1
ATOM 712 C CA . LYS A 1 91 ? -5.341 11.705 1.039 1.00 95.94 91 LYS A CA 1
ATOM 713 C C . LYS A 1 91 ? -6.088 10.416 0.654 1.00 95.94 91 LYS A C 1
ATOM 715 O O . LYS A 1 91 ? -6.079 10.014 -0.505 1.00 95.94 91 LYS A O 1
ATOM 720 N N . ILE A 1 92 ? -6.743 9.773 1.621 1.00 95.38 92 ILE A N 1
ATOM 721 C CA . ILE A 1 92 ? -7.599 8.592 1.427 1.00 95.38 92 ILE A CA 1
ATOM 722 C C . ILE A 1 92 ? -9.065 8.967 1.676 1.00 95.38 92 ILE A C 1
ATOM 724 O O . ILE A 1 92 ? -9.391 9.697 2.612 1.00 95.38 92 ILE A O 1
ATOM 728 N N . ARG A 1 93 ? -9.988 8.428 0.870 1.00 94.69 93 ARG A N 1
ATOM 729 C CA . ARG A 1 93 ? -11.432 8.585 1.100 1.00 94.69 93 ARG A CA 1
ATOM 730 C C . ARG A 1 93 ? -11.893 7.733 2.288 1.00 94.69 93 ARG A C 1
ATOM 732 O O . ARG A 1 93 ? -11.934 6.508 2.183 1.00 94.69 93 ARG A O 1
ATOM 739 N N . ILE A 1 94 ? -12.341 8.379 3.366 1.00 96.44 94 ILE A N 1
ATOM 740 C CA . ILE A 1 94 ? -12.914 7.692 4.532 1.00 96.44 94 ILE A CA 1
ATOM 741 C C . ILE A 1 94 ? -14.426 7.501 4.379 1.00 96.44 94 ILE A C 1
ATOM 743 O O . ILE A 1 94 ? -15.174 8.453 4.153 1.00 96.44 94 ILE A O 1
ATOM 747 N N . ARG A 1 95 ? -14.882 6.251 4.497 1.00 94.75 95 ARG A N 1
ATOM 748 C CA . ARG A 1 95 ? -16.295 5.849 4.466 1.00 94.75 95 ARG A CA 1
ATOM 749 C C . ARG A 1 95 ? -16.681 5.329 5.848 1.00 94.75 95 ARG A C 1
ATOM 751 O O . ARG A 1 95 ? -16.036 4.411 6.339 1.00 94.75 95 ARG A O 1
ATOM 758 N N . LYS A 1 96 ? -17.719 5.911 6.456 1.00 89.19 96 LYS A N 1
ATOM 759 C CA . LYS A 1 96 ? -18.303 5.452 7.729 1.00 89.19 96 LYS A CA 1
ATOM 760 C C . LYS A 1 96 ? -19.499 4.539 7.463 1.00 89.19 96 LYS A C 1
ATOM 762 O O . LYS A 1 96 ? -20.186 4.717 6.457 1.00 89.19 96 LYS A O 1
ATOM 767 N N . GLU A 1 97 ? -19.781 3.614 8.379 1.00 80.00 97 GLU A N 1
ATOM 768 C CA . GLU A 1 97 ? -20.983 2.780 8.311 1.00 80.00 97 GLU A CA 1
ATOM 769 C C . GLU A 1 97 ? -22.259 3.634 8.266 1.00 80.00 97 GLU A C 1
ATOM 771 O O . GLU A 1 97 ? -22.494 4.508 9.108 1.00 80.00 97 GLU A O 1
ATOM 776 N N . SER A 1 98 ? -23.126 3.367 7.288 1.00 66.06 98 SER A N 1
ATOM 777 C CA . SER A 1 98 ? -24.467 3.940 7.270 1.00 66.06 98 SER A CA 1
ATOM 778 C C . SER A 1 98 ? -25.329 3.200 8.292 1.00 66.06 98 SER A C 1
ATOM 780 O O . SER A 1 98 ? -25.725 2.056 8.058 1.00 66.06 98 SER A O 1
ATOM 782 N N . ARG A 1 99 ? -25.649 3.847 9.420 1.00 63.16 99 ARG A N 1
ATOM 783 C CA . ARG A 1 99 ? -26.645 3.332 10.373 1.00 63.16 99 ARG A CA 1
ATOM 784 C C . ARG A 1 99 ? -27.943 3.049 9.614 1.00 63.16 99 ARG A C 1
ATOM 786 O O . ARG A 1 99 ? -28.584 3.986 9.136 1.00 63.16 99 ARG A O 1
ATOM 793 N N . LYS A 1 100 ? -28.333 1.775 9.499 1.00 58.25 100 LYS A N 1
ATOM 794 C CA . LYS A 1 100 ? -29.658 1.389 8.998 1.00 58.25 100 LYS A CA 1
ATOM 795 C C . LYS A 1 100 ? -30.687 2.044 9.922 1.00 58.25 100 LYS A C 1
ATOM 797 O O . LYS A 1 100 ? -30.839 1.619 11.063 1.00 58.25 100 LYS A O 1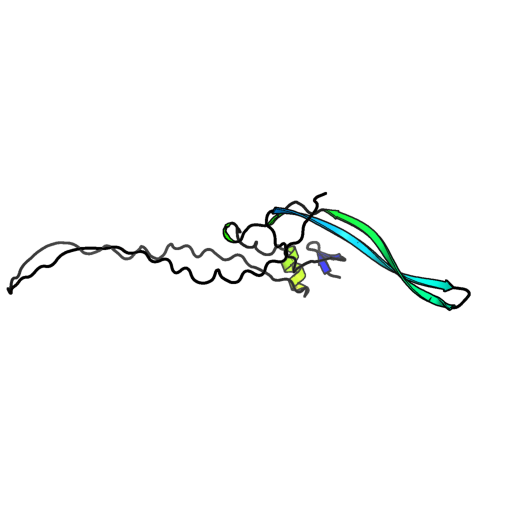
ATOM 802 N N . ARG A 1 101 ? -31.356 3.112 9.472 1.00 57.16 101 ARG A N 1
ATOM 803 C CA . ARG A 1 101 ? -32.535 3.637 10.174 1.00 57.16 101 ARG A CA 1
ATOM 804 C C . ARG A 1 101 ? -33.589 2.539 10.100 1.00 57.16 101 ARG A C 1
ATOM 806 O O . ARG A 1 101 ? -34.112 2.262 9.025 1.00 57.16 101 ARG A O 1
ATOM 813 N N . SER A 1 102 ? -33.835 1.864 11.215 1.00 54.88 102 SER A N 1
ATOM 814 C CA . SER A 1 102 ? -34.881 0.858 11.332 1.00 54.88 102 SER A CA 1
ATOM 815 C C . SER A 1 102 ? -36.228 1.500 10.990 1.00 54.88 102 SER A C 1
ATOM 817 O O . SER A 1 102 ? -36.635 2.495 11.587 1.00 54.88 102 SER A O 1
ATO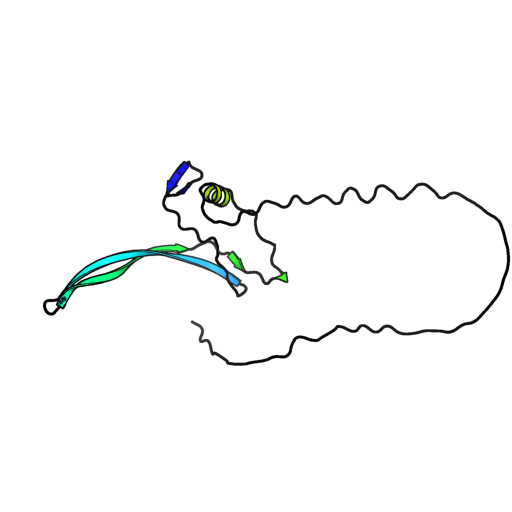M 819 N N . ALA A 1 103 ? -36.929 0.934 10.008 1.00 58.50 103 ALA A N 1
ATOM 820 C CA . ALA A 1 103 ? -38.236 1.381 9.524 1.00 58.50 103 ALA A CA 1
ATOM 821 C C . ALA A 1 103 ? -39.386 1.081 10.516 1.00 58.50 103 ALA A C 1
ATOM 823 O O . ALA A 1 103 ? -40.505 0.781 10.114 1.00 58.50 103 ALA A O 1
ATOM 824 N N . ALA A 1 104 ? -39.130 1.142 11.825 1.00 56.94 104 ALA A N 1
ATOM 825 C CA . ALA A 1 104 ? -40.040 0.650 12.859 1.00 56.94 104 ALA A CA 1
ATOM 826 C C . ALA A 1 104 ? -41.118 1.660 13.311 1.00 56.94 104 ALA A C 1
ATOM 828 O O . ALA A 1 104 ? -41.872 1.360 14.232 1.00 56.94 104 ALA A O 1
ATOM 829 N N . GLN A 1 105 ? -41.234 2.846 12.695 1.00 56.69 105 GLN A N 1
ATOM 830 C CA . GLN A 1 105 ? -42.118 3.911 13.206 1.00 56.69 105 GLN A CA 1
ATOM 831 C C . GLN A 1 105 ? -43.326 4.269 12.319 1.00 56.69 105 GLN A C 1
ATOM 833 O O . GLN A 1 105 ? -44.050 5.203 12.648 1.00 56.69 105 GLN A O 1
ATOM 838 N N . LYS A 1 106 ? -43.607 3.549 11.221 1.00 48.53 106 LYS A N 1
ATOM 839 C CA . LYS A 1 106 ? -44.718 3.921 10.312 1.00 48.53 106 LYS A CA 1
ATOM 840 C C . LYS A 1 106 ? -46.018 3.108 10.400 1.00 48.53 106 LYS A C 1
ATOM 842 O O . LYS A 1 106 ? -46.961 3.479 9.718 1.00 48.53 106 LYS A O 1
ATOM 847 N N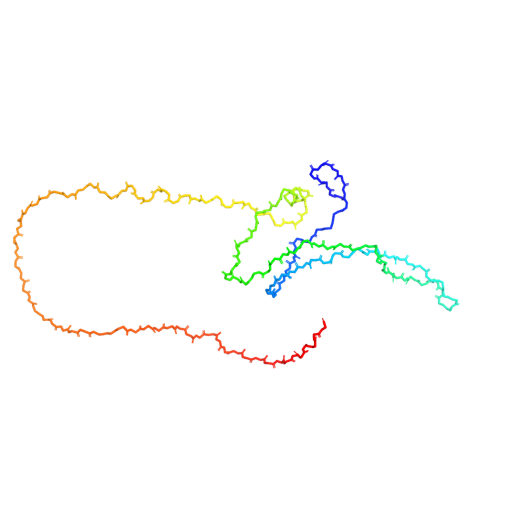 . PHE A 1 107 ? -46.141 2.108 11.279 1.00 51.47 107 PHE A N 1
ATOM 848 C CA . PHE A 1 107 ? -47.357 1.266 11.352 1.00 51.47 107 PHE A CA 1
ATOM 849 C C . PHE A 1 107 ? -48.218 1.399 12.627 1.00 51.47 107 PHE A C 1
ATOM 851 O O . PHE A 1 107 ? -49.063 0.553 12.879 1.00 51.47 107 PHE A O 1
ATOM 858 N N . ARG A 1 108 ? -48.072 2.455 13.443 1.00 51.41 108 ARG A N 1
ATOM 859 C CA . ARG A 1 108 ? -48.852 2.609 14.700 1.00 51.41 108 ARG A CA 1
ATOM 860 C C . ARG A 1 108 ? -50.059 3.563 14.647 1.00 51.41 108 ARG A C 1
ATOM 862 O O . ARG A 1 108 ? -50.487 4.029 15.696 1.00 51.41 108 ARG A O 1
ATOM 869 N N . ARG A 1 109 ? -50.616 3.893 13.476 1.00 49.44 109 ARG A N 1
ATOM 870 C CA . ARG A 1 109 ? -51.766 4.822 13.394 1.00 49.44 109 ARG A CA 1
ATOM 871 C C . ARG A 1 109 ? -52.828 4.453 12.354 1.00 49.44 109 ARG A C 1
ATOM 873 O O . ARG A 1 109 ? -53.225 5.326 11.601 1.00 49.44 109 ARG A O 1
ATOM 880 N N . ILE A 1 110 ? -53.296 3.209 12.299 1.00 52.25 110 ILE A N 1
ATOM 881 C CA . ILE A 1 110 ? -54.590 2.898 11.663 1.00 52.25 110 ILE A CA 1
ATOM 882 C C . ILE A 1 110 ? -55.207 1.722 12.427 1.00 52.25 110 ILE A C 1
ATOM 884 O O . ILE A 1 110 ? -54.832 0.589 12.169 1.00 52.25 110 ILE A O 1
ATOM 888 N N . ASP A 1 111 ? -56.021 2.010 13.446 1.00 43.44 111 ASP A N 1
ATOM 889 C CA . ASP A 1 111 ? -57.303 1.323 13.695 1.00 43.44 111 ASP A CA 1
ATOM 890 C C . ASP A 1 111 ? -57.917 1.784 15.023 1.00 43.44 111 ASP A C 1
ATOM 892 O O . ASP A 1 111 ? -57.560 1.318 16.103 1.00 43.44 111 ASP A O 1
ATOM 896 N N . GLN A 1 112 ? -58.844 2.736 14.931 1.00 42.94 112 GLN A N 1
ATOM 897 C CA . GLN A 1 112 ? -59.857 3.024 15.948 1.00 42.94 112 GLN A CA 1
ATOM 898 C C . GLN A 1 112 ? -60.969 3.835 15.272 1.00 42.94 112 GLN A C 1
ATOM 900 O O . GLN A 1 112 ? -60.961 5.061 15.334 1.00 42.94 112 GLN A O 1
ATOM 905 N N . SER A 1 113 ? -61.867 3.169 14.537 1.00 38.50 113 SER A N 1
ATOM 906 C CA . SER A 1 113 ? -63.273 3.589 14.339 1.00 38.50 113 SER A CA 1
ATOM 907 C C . SER A 1 113 ? -63.971 2.762 13.253 1.00 38.50 113 SER A C 1
ATOM 909 O O . SER A 1 113 ? -63.943 3.124 12.087 1.00 38.50 113 SER A O 1
ATOM 911 N N . THR A 1 114 ? -64.684 1.700 13.633 1.00 36.72 114 THR A N 1
ATOM 912 C CA . THR A 1 114 ? -65.906 1.291 12.917 1.00 36.72 114 THR A CA 1
ATOM 913 C C . THR A 1 114 ? -66.911 0.677 13.901 1.00 36.72 114 THR A C 1
ATOM 915 O O . THR A 1 114 ? -66.714 -0.425 14.402 1.00 36.72 114 THR A O 1
ATOM 918 N N . SER A 1 115 ? -68.012 1.384 14.179 1.00 36.66 115 SER A N 1
ATOM 919 C CA . SER A 1 115 ? -69.265 0.764 14.636 1.00 36.66 115 SER A CA 1
ATOM 920 C C . SER A 1 115 ? -70.489 1.627 14.280 1.00 36.66 115 SER A C 1
ATOM 922 O O . SER A 1 115 ? -70.741 2.636 14.931 1.00 36.66 115 SER A O 1
ATOM 924 N N . ALA A 1 116 ? -71.227 1.133 13.279 1.00 39.22 116 ALA A N 1
ATOM 925 C CA . ALA A 1 116 ? -72.692 1.097 13.117 1.00 39.22 116 ALA A CA 1
ATOM 926 C C . ALA A 1 116 ? -73.537 2.354 12.759 1.00 39.22 116 ALA A C 1
ATOM 928 O O . ALA A 1 116 ? -73.681 3.252 13.577 1.00 39.22 116 ALA A O 1
ATOM 929 N N . MET A 1 117 ? -74.215 2.228 11.589 1.00 38.34 117 MET A N 1
ATOM 930 C CA . MET A 1 117 ? -75.634 2.544 11.232 1.00 38.34 117 MET A CA 1
ATOM 931 C C . MET A 1 117 ? -76.131 4.008 11.301 1.00 38.34 117 MET A C 1
ATOM 933 O O . MET A 1 117 ? -75.740 4.739 12.193 1.00 38.34 117 MET A O 1
ATOM 937 N N . ASP A 1 118 ? -77.078 4.533 10.509 1.00 35.56 118 ASP A N 1
ATOM 938 C CA . ASP A 1 118 ? -77.766 4.277 9.219 1.00 35.56 118 ASP A CA 1
ATOM 939 C C . ASP A 1 118 ? -78.638 5.553 8.944 1.00 35.56 118 ASP A C 1
ATOM 941 O O . ASP A 1 118 ? -78.873 6.326 9.874 1.00 35.56 118 ASP A O 1
ATOM 945 N N . HIS A 1 119 ? -79.158 5.731 7.717 1.00 36.75 119 HIS A N 1
ATOM 946 C CA . HIS A 1 119 ? -80.158 6.706 7.204 1.00 36.75 119 HIS A CA 1
ATOM 947 C C . HIS A 1 119 ? -79.715 8.121 6.751 1.00 36.75 119 HIS A C 1
ATOM 949 O O . HIS A 1 119 ? -79.507 9.012 7.568 1.00 36.75 119 HIS A O 1
ATOM 955 N N . ASN A 1 120 ? -79.781 8.419 5.438 1.00 31.84 120 ASN A N 1
ATOM 956 C CA . ASN A 1 120 ? -81.004 8.906 4.757 1.00 31.84 120 ASN A CA 1
ATOM 957 C C . ASN A 1 120 ? -80.807 9.206 3.246 1.00 31.84 120 ASN A C 1
ATOM 959 O O . ASN A 1 120 ? -79.725 9.575 2.801 1.00 31.84 120 ASN A O 1
ATOM 963 N N . LEU A 1 121 ? -81.905 9.046 2.496 1.00 33.03 121 LEU A N 1
ATOM 964 C CA . LEU A 1 121 ? -82.118 9.234 1.048 1.00 33.03 121 LEU A CA 1
ATOM 965 C C . LEU A 1 121 ? -81.853 10.668 0.527 1.00 33.03 121 LEU A C 1
ATOM 967 O O . LEU A 1 121 ? -82.105 11.625 1.251 1.00 33.03 121 LEU A O 1
ATOM 971 N N . VAL A 1 122 ? -81.518 10.811 -0.771 1.00 36.56 122 VAL A N 1
ATOM 972 C CA . VAL A 1 122 ? -82.390 11.392 -1.835 1.00 36.56 122 VAL A CA 1
ATOM 973 C C . VAL A 1 122 ? -81.712 11.344 -3.231 1.00 36.56 122 VAL A C 1
ATOM 975 O O . VAL A 1 122 ? -80.656 11.919 -3.458 1.00 36.56 122 VAL A O 1
ATOM 978 N N . GLN A 1 123 ? -82.381 10.611 -4.130 1.00 33.50 123 GLN A N 1
ATOM 979 C CA . GLN A 1 123 ? -82.612 10.734 -5.587 1.00 33.50 123 GLN A CA 1
ATOM 980 C C . GLN A 1 123 ? -81.805 11.711 -6.487 1.00 33.50 123 GLN A C 1
ATOM 982 O O . GLN A 1 123 ? -81.899 12.920 -6.304 1.00 33.50 123 GLN A O 1
ATOM 987 N N . GLN A 1 124 ? -81.225 11.186 -7.587 1.00 38.16 124 GLN A N 1
ATOM 988 C CA . GLN A 1 124 ? -81.535 11.453 -9.030 1.00 38.16 124 GLN A CA 1
ATOM 989 C C . GLN A 1 124 ? -80.412 10.859 -9.928 1.00 38.16 124 GLN A C 1
ATOM 991 O O . GLN A 1 124 ? -79.248 11.164 -9.712 1.00 38.16 124 GLN A O 1
ATOM 996 N N . GLN A 1 125 ? -80.679 9.782 -10.699 1.00 35.66 125 GLN A N 1
ATOM 997 C CA . GLN A 1 125 ? -80.951 9.732 -12.167 1.00 35.66 125 GLN A CA 1
ATOM 998 C C . GLN A 1 125 ? -79.777 10.239 -13.044 1.00 35.66 125 GLN A C 1
ATOM 1000 O O . GLN A 1 125 ? -79.325 11.347 -12.812 1.00 35.66 125 GLN A O 1
ATOM 1005 N N . ALA A 1 126 ? -79.262 9.585 -14.097 1.00 39.34 126 ALA A N 1
ATOM 1006 C CA . ALA A 1 126 ? -79.496 8.311 -14.799 1.00 39.34 126 ALA A CA 1
ATOM 1007 C C . ALA A 1 126 ? -78.276 8.003 -15.734 1.00 39.34 126 ALA A C 1
ATOM 1009 O O . ALA A 1 126 ? -77.488 8.917 -15.954 1.00 39.34 126 ALA A O 1
ATOM 1010 N N . PHE A 1 127 ? -78.146 6.738 -16.196 1.00 27.50 127 PHE A N 1
ATOM 1011 C CA . PHE A 1 127 ? -77.663 6.175 -17.499 1.00 27.50 127 PHE A CA 1
ATOM 1012 C C . PHE A 1 127 ? -76.791 7.048 -18.452 1.00 27.50 127 PHE A C 1
ATOM 1014 O O . PHE A 1 127 ? -77.037 8.239 -18.574 1.00 27.50 127 PHE A O 1
ATOM 1021 N N . ASP A 1 128 ? -75.746 6.586 -19.161 1.00 31.94 128 ASP A N 1
ATOM 1022 C CA . ASP A 1 128 ? -75.473 5.336 -19.916 1.00 31.94 128 ASP A CA 1
ATOM 1023 C C . ASP A 1 128 ? -73.938 5.058 -19.954 1.00 31.94 128 ASP A C 1
ATOM 1025 O O . ASP A 1 128 ? -73.140 5.994 -19.937 1.00 31.94 128 ASP A O 1
ATOM 1029 N N . GLU A 1 129 ? -73.465 3.822 -19.737 1.00 39.09 129 GLU A N 1
ATOM 1030 C CA . GLU A 1 129 ? -72.928 2.871 -20.747 1.00 39.09 129 GLU A CA 1
ATOM 1031 C C . GLU A 1 129 ? -71.942 3.458 -21.784 1.00 39.09 129 GLU A C 1
ATOM 1033 O O . GLU A 1 129 ? -72.351 4.162 -22.696 1.00 39.09 129 GLU A O 1
ATOM 1038 N N . ASP A 1 130 ? -70.649 3.104 -21.700 1.00 37.06 130 ASP A N 1
ATOM 1039 C CA . ASP A 1 130 ? -70.069 2.192 -22.698 1.00 37.06 130 ASP A CA 1
ATOM 1040 C C . ASP A 1 130 ? -68.686 1.633 -22.313 1.00 37.06 130 ASP A C 1
ATOM 1042 O O . ASP A 1 130 ? -67.966 2.139 -21.451 1.00 37.06 130 ASP A O 1
ATOM 1046 N N . SER A 1 131 ? -68.377 0.508 -22.942 1.00 35.78 131 SER A N 1
ATOM 1047 C CA . SER A 1 131 ? -67.451 -0.533 -22.515 1.00 35.78 131 SER A CA 1
ATOM 1048 C C . SER A 1 131 ? -66.004 -0.445 -23.044 1.00 35.78 131 SER A C 1
ATOM 1050 O O . SER A 1 131 ? -65.773 -0.040 -24.174 1.00 35.78 131 SER A O 1
ATOM 1052 N N . ASN A 1 132 ? -65.096 -1.018 -22.241 1.00 33.38 132 ASN A N 1
ATOM 1053 C CA . ASN A 1 132 ? -63.965 -1.905 -22.584 1.00 33.38 132 ASN A CA 1
ATOM 1054 C C . ASN A 1 132 ? -62.681 -1.442 -23.316 1.00 33.38 132 ASN A C 1
ATOM 1056 O O . ASN A 1 132 ? -62.726 -0.762 -24.331 1.00 33.38 132 ASN A O 1
ATOM 1060 N N . MET A 1 133 ? -61.583 -2.080 -22.853 1.00 36.25 133 MET A N 1
ATOM 1061 C CA . MET A 1 133 ? -60.310 -2.417 -23.537 1.00 36.25 133 MET A CA 1
ATOM 1062 C C . MET A 1 133 ? -59.360 -1.228 -23.813 1.00 36.25 133 MET A C 1
ATOM 1064 O O . MET A 1 133 ? -59.799 -0.155 -24.185 1.00 36.25 133 MET A O 1
ATOM 1068 N N . GLU A 1 134 ? -58.042 -1.267 -23.604 1.00 38.75 134 GLU A N 1
ATOM 1069 C CA . GLU A 1 134 ? -57.047 -2.345 -23.615 1.00 38.75 134 GLU A CA 1
ATOM 1070 C C . GLU A 1 134 ? -55.749 -1.841 -22.932 1.00 38.75 134 GLU A C 1
ATOM 1072 O O . GLU A 1 134 ? -55.485 -0.637 -22.875 1.00 38.75 134 GLU A O 1
ATOM 1077 N N . GLU A 1 135 ? -54.950 -2.768 -22.397 1.00 43.66 135 GLU A N 1
ATOM 1078 C CA . GLU A 1 135 ? -53.562 -2.541 -21.975 1.00 43.66 135 GLU A CA 1
ATOM 1079 C C . GLU A 1 135 ? -52.683 -2.231 -23.191 1.00 43.66 135 GLU A C 1
ATOM 1081 O O . GLU A 1 135 ? -52.752 -2.954 -24.178 1.00 43.66 135 GLU A O 1
ATOM 1086 N N . ASP A 1 136 ? -51.767 -1.265 -23.075 1.00 37.59 136 ASP A N 1
ATOM 1087 C CA . ASP A 1 136 ? -50.546 -1.307 -23.876 1.00 37.59 136 ASP A CA 1
ATOM 1088 C C . ASP A 1 136 ? -49.332 -0.760 -23.121 1.00 37.59 136 ASP A C 1
ATOM 1090 O O . ASP A 1 136 ? -49.326 0.312 -22.510 1.00 37.59 136 ASP A O 1
ATOM 1094 N N . ASN A 1 137 ? -48.296 -1.590 -23.140 1.00 39.38 137 ASN A N 1
ATOM 1095 C CA . ASN A 1 137 ? -47.067 -1.507 -22.376 1.00 39.38 137 ASN A CA 1
ATOM 1096 C C . ASN A 1 137 ? -45.958 -1.072 -23.340 1.00 39.38 137 ASN A C 1
ATOM 1098 O O . ASN A 1 137 ? -45.461 -1.894 -24.110 1.00 39.38 137 ASN A O 1
ATOM 1102 N N . GLN A 1 138 ? -45.564 0.206 -23.326 1.00 36.12 138 GLN A N 1
ATOM 1103 C CA . GLN A 1 138 ? -44.502 0.700 -24.208 1.00 36.12 138 GLN A CA 1
ATOM 1104 C C . GLN A 1 138 ? -43.233 1.048 -23.428 1.00 36.12 138 GLN A C 1
ATOM 1106 O O . GLN A 1 138 ? -43.134 2.042 -22.711 1.00 36.12 138 GLN A O 1
ATOM 1111 N N . ILE A 1 139 ? -42.251 0.163 -23.598 1.00 41.50 139 ILE A N 1
ATOM 1112 C CA . ILE A 1 139 ? -40.859 0.295 -23.181 1.00 41.50 139 ILE A CA 1
ATOM 1113 C C . ILE A 1 139 ? -40.166 1.228 -24.173 1.00 41.50 139 ILE A C 1
ATOM 1115 O O . ILE A 1 139 ? -40.004 0.889 -25.347 1.00 41.50 139 ILE A O 1
ATOM 1119 N N . ASP A 1 140 ? -39.725 2.384 -23.689 1.00 38.28 140 ASP A N 1
ATOM 1120 C CA . ASP A 1 140 ? -39.007 3.365 -24.494 1.00 38.28 140 ASP A CA 1
ATOM 1121 C C . ASP A 1 140 ? -37.564 2.890 -24.750 1.00 38.28 140 ASP A C 1
ATOM 1123 O O . ASP A 1 140 ? -36.675 2.949 -23.895 1.00 38.28 140 ASP A O 1
ATOM 1127 N N . THR A 1 141 ? -37.351 2.342 -25.945 1.00 40.22 141 THR A N 1
ATOM 1128 C CA . THR A 1 141 ? -36.046 1.978 -26.500 1.00 40.22 141 THR A CA 1
ATOM 1129 C C . THR A 1 141 ? -35.569 3.130 -27.369 1.00 40.22 141 THR A C 1
ATOM 1131 O O . THR A 1 141 ? -35.902 3.193 -28.544 1.00 40.22 141 THR A O 1
ATOM 1134 N N . THR A 1 142 ? -34.772 4.044 -26.818 1.00 37.66 142 THR A N 1
ATOM 1135 C CA . THR A 1 142 ? -33.930 4.954 -27.612 1.00 37.66 142 THR A CA 1
ATOM 1136 C C . THR A 1 142 ? -32.708 5.352 -26.789 1.00 37.66 142 THR A C 1
ATOM 1138 O O . THR A 1 142 ? -32.781 6.262 -25.978 1.00 37.66 142 THR A O 1
ATOM 1141 N N . MET A 1 143 ? -31.594 4.631 -26.962 1.00 41.22 143 MET A N 1
ATOM 1142 C CA . MET A 1 143 ? -30.204 5.147 -26.943 1.00 41.22 143 MET A CA 1
ATOM 1143 C C . MET A 1 143 ? -29.193 3.994 -27.094 1.00 41.22 143 MET A C 1
ATOM 1145 O O . MET A 1 143 ? -28.183 3.907 -26.399 1.00 41.22 143 MET A O 1
ATOM 1149 N N . MET A 1 144 ? -29.453 3.087 -28.038 1.00 43.72 144 MET A N 1
ATOM 1150 C CA . MET A 1 144 ? -28.478 2.094 -28.488 1.00 43.72 144 MET A CA 1
ATOM 1151 C C . MET A 1 144 ? -28.339 2.239 -29.999 1.00 43.72 144 MET A C 1
ATOM 1153 O O . MET A 1 144 ? -29.049 1.616 -30.777 1.00 43.72 144 MET A O 1
ATOM 1157 N N . GLY A 1 145 ? -27.482 3.164 -30.418 1.00 35.41 145 GLY A N 1
ATOM 1158 C CA . GLY A 1 145 ? -27.371 3.492 -31.828 1.00 35.41 145 GLY A CA 1
ATOM 1159 C C . GLY A 1 145 ? -26.253 4.462 -32.129 1.00 35.41 145 GLY A C 1
ATOM 1160 O O . GLY A 1 145 ? -26.538 5.490 -32.713 1.00 35.41 145 GLY A O 1
ATOM 1161 N N . MET A 1 146 ? -25.013 4.139 -31.749 1.00 39.72 146 MET A N 1
ATOM 1162 C CA . MET A 1 146 ? -23.825 4.494 -32.538 1.00 39.72 146 MET A CA 1
ATOM 1163 C C . MET A 1 146 ? -22.736 3.439 -32.315 1.00 39.72 146 MET A C 1
ATOM 1165 O O . MET A 1 146 ? -21.969 3.480 -31.356 1.00 39.72 146 MET A O 1
ATOM 1169 N N . MET A 1 147 ? -22.714 2.453 -33.214 1.00 42.38 147 MET A N 1
ATOM 1170 C CA . MET A 1 147 ? -21.571 1.573 -33.441 1.00 42.38 147 MET A CA 1
ATOM 1171 C C . MET A 1 147 ? -20.420 2.369 -34.065 1.00 42.38 147 MET A C 1
ATOM 1173 O O . MET A 1 147 ? -20.626 3.165 -34.975 1.00 42.38 147 MET A O 1
ATOM 1177 N N . GLY A 1 148 ? -19.199 2.058 -33.642 1.00 35.56 148 GLY A N 1
ATOM 1178 C CA . GLY A 1 148 ? -17.963 2.429 -34.323 1.00 35.56 148 GLY A CA 1
ATOM 1179 C C . GLY A 1 148 ? -16.906 1.373 -34.034 1.00 35.56 148 GLY A C 1
ATOM 1180 O O . GLY A 1 148 ? -16.117 1.513 -33.107 1.00 35.56 148 GLY A O 1
ATOM 1181 N N . GLN A 1 149 ? -16.961 0.273 -34.785 1.00 35.34 149 GLN A N 1
ATOM 1182 C CA . GLN A 1 149 ? -16.066 -0.875 -34.680 1.00 35.34 149 GLN A CA 1
ATOM 1183 C C . GLN A 1 149 ? -14.635 -0.510 -35.099 1.00 35.34 149 GLN A C 1
ATOM 1185 O O . GLN A 1 149 ? -14.424 -0.008 -36.201 1.00 35.34 149 GLN A O 1
ATOM 1190 N N . ARG A 1 150 ? -13.645 -0.879 -34.281 1.00 38.06 150 ARG A N 1
ATOM 1191 C CA . ARG A 1 150 ? -12.328 -1.331 -34.753 1.00 38.06 150 ARG A CA 1
ATOM 1192 C C . ARG A 1 150 ? -11.884 -2.488 -33.869 1.00 38.06 150 ARG A C 1
ATOM 1194 O O . ARG A 1 150 ? -11.711 -2.321 -32.666 1.00 38.06 150 ARG A O 1
ATOM 1201 N N . GLY A 1 151 ? -11.787 -3.665 -34.480 1.00 37.22 151 GLY A N 1
ATOM 1202 C CA . GLY A 1 151 ? -11.353 -4.887 -33.822 1.00 37.22 151 GLY A CA 1
ATOM 1203 C C . GLY A 1 151 ? -9.889 -4.820 -33.405 1.00 37.22 151 GLY A C 1
ATOM 1204 O O . GLY A 1 151 ? -9.074 -4.177 -34.064 1.00 37.22 151 GLY A O 1
ATOM 1205 N N . GLN A 1 152 ? -9.574 -5.524 -32.326 1.00 33.34 152 GLN A N 1
ATOM 1206 C CA . GLN A 1 152 ? -8.236 -6.027 -32.068 1.00 33.34 152 GLN A CA 1
ATOM 1207 C C . GLN A 1 152 ? -8.373 -7.465 -31.575 1.00 33.34 152 GLN A C 1
ATOM 1209 O O . GLN A 1 152 ? -9.139 -7.765 -30.660 1.00 33.34 152 GLN A O 1
ATOM 1214 N N . VAL A 1 153 ? -7.668 -8.342 -32.277 1.00 38.19 153 VAL A N 1
ATOM 1215 C CA . VAL A 1 153 ? -7.441 -9.744 -31.946 1.00 38.19 153 VAL A CA 1
ATOM 1216 C C . VAL A 1 153 ? -6.604 -9.788 -30.668 1.00 38.19 153 VAL A C 1
ATOM 1218 O O . VAL A 1 153 ? -5.618 -9.062 -30.573 1.00 38.19 153 VAL A O 1
ATOM 1221 N N . TYR A 1 154 ? -6.956 -10.646 -29.712 1.00 42.25 154 TYR A N 1
ATOM 1222 C CA . TYR A 1 154 ? -6.065 -10.969 -28.598 1.00 42.25 154 TYR A CA 1
ATOM 1223 C C . TYR A 1 154 ? -5.753 -12.463 -28.622 1.00 42.25 154 TYR A C 1
ATOM 1225 O O . TYR A 1 154 ? -6.642 -13.297 -28.446 1.00 42.25 154 TYR A O 1
ATOM 1233 N N . GLU A 1 155 ? -4.480 -12.785 -28.858 1.00 37.22 155 GLU A N 1
ATOM 1234 C CA . GLU A 1 155 ? -3.906 -14.084 -28.516 1.00 37.22 155 GLU A CA 1
ATOM 1235 C C . GLU A 1 155 ? -3.810 -14.208 -26.995 1.00 37.22 155 GLU A C 1
ATOM 1237 O O . GLU A 1 155 ? -3.481 -13.256 -26.283 1.00 37.22 155 GLU A O 1
ATOM 1242 N N . LYS A 1 156 ? -4.127 -15.405 -26.510 1.00 30.97 156 LYS A N 1
ATOM 1243 C CA . LYS A 1 156 ? -4.116 -15.777 -25.103 1.00 30.97 156 LYS A CA 1
ATOM 1244 C C . LYS A 1 156 ? -2.890 -16.651 -24.857 1.00 30.97 156 LYS A C 1
ATOM 1246 O O . LYS A 1 156 ? -2.777 -17.699 -25.489 1.00 30.97 156 LYS A O 1
ATOM 1251 N N . THR A 1 157 ? -2.051 -16.245 -23.910 1.00 47.06 157 THR A N 1
ATOM 1252 C CA . THR A 1 157 ? -1.123 -17.140 -23.207 1.00 47.06 157 THR A CA 1
ATOM 1253 C C . THR A 1 157 ? -1.471 -17.101 -21.732 1.00 47.06 157 THR A C 1
ATOM 1255 O O . THR A 1 157 ? -1.632 -15.976 -21.207 1.00 47.06 157 THR A O 1
#

Radius of gyration: 34.28 Å; chains: 1; bounding box: 119×31×52 Å

pLDDT: mean 73.29, std 26.15, range [27.5, 98.44]

Sequence (157 aa):
MLRGLDDQEGAYFVFPDMSVRDEGVYRLNMCLFEIQQLVSYNPVTSFLPRSSVKFLQSTMSDAFAVYPAKKFPGMHTSCALACHFAEQGLKIRIRKESRKRSAAQKFRRIDQSTSAMDHNLVQQQAFDEDSNMEEDNQIDTTMMGMMGQRGQVYEKT

Foldseek 3Di:
DAAFPVRDDDDDDDDQDDDDDDWDKDKDKDWDKDWDWDWDQDPVPGTDTDIDIGTDDIDIDDIDTDDDPVPDPDDDADDPRQVRVVVVVPPHDGDDDDPPPPPPPDPDDDDDDDDDDDDDDDDDDDDDDDDDDDDDDDDDDPDDDDDDDDDDDDDDD